Protein AF-A0A7D5TKG5-F1 (afdb_monomer_lite)

Organism: NCBI:txid869889

Radius of gyration: 34.78 Å; chains: 1; bounding box: 102×27×77 Å

Fol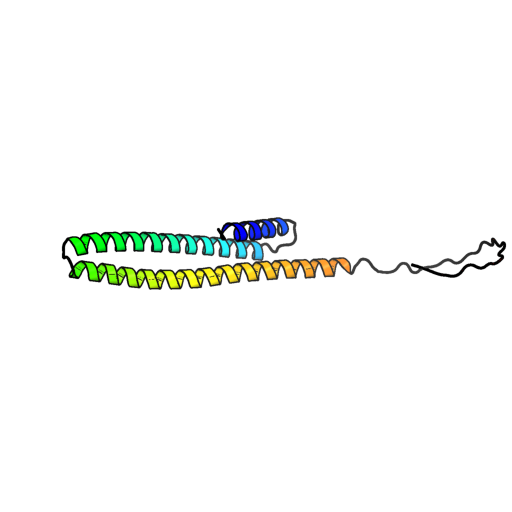dseek 3Di:
DPVVVVVVVVVVLVVVVPPDQDDPVLVVVLVVLVVVLVVLVVVLVVLVVLLVVLVVVLVVCVVVVVVVVNVVSVVVNVVSVVVNVVSVVVNVVSVVVNVVSSVVRVVSVVVVVVVVVPVPDDDPPDDDDDDDDDDDDDDDDDDDDDDDD

Structure (mmCIF, N/CA/C/O backbone):
data_AF-A0A7D5TKG5-F1
#
_entry.id   AF-A0A7D5TKG5-F1
#
loop_
_atom_site.group_PDB
_atom_site.id
_atom_site.type_symbol
_atom_site.label_atom_id
_atom_site.label_alt_id
_atom_site.label_comp_id
_atom_site.label_asym_id
_atom_site.label_entity_id
_atom_site.label_seq_id
_atom_site.pdbx_PDB_ins_code
_atom_site.Cartn_x
_atom_site.Cartn_y
_atom_site.Cartn_z
_atom_site.occupancy
_atom_site.B_iso_or_equiv
_atom_site.auth_seq_id
_atom_site.auth_comp_id
_atom_site.auth_asym_id
_atom_site.auth_atom_id
_atom_site.pdbx_PDB_model_num
ATOM 1 N N . MET A 1 1 ? 16.314 2.857 9.517 1.00 41.69 1 MET A N 1
ATOM 2 C CA . MET A 1 1 ? 17.599 3.317 8.933 1.00 41.69 1 MET A CA 1
ATOM 3 C C . MET A 1 1 ? 17.976 2.531 7.660 1.00 41.69 1 MET A C 1
ATOM 5 O O . MET A 1 1 ? 19.157 2.439 7.352 1.00 41.69 1 MET A O 1
ATOM 9 N N . SER A 1 2 ? 17.008 1.990 6.897 1.00 41.66 2 SER A N 1
ATOM 10 C CA . SER A 1 2 ? 17.282 1.151 5.706 1.00 41.66 2 SER A CA 1
ATOM 11 C C . SER A 1 2 ? 16.643 1.666 4.407 1.00 41.66 2 SER A C 1
ATOM 13 O O . SER A 1 2 ? 17.005 1.186 3.342 1.00 41.66 2 SER A O 1
ATOM 15 N N . GLU A 1 3 ? 15.746 2.654 4.474 1.00 41.59 3 GLU A N 1
ATOM 16 C CA . GLU A 1 3 ? 15.004 3.192 3.316 1.00 41.59 3 GLU A CA 1
ATOM 17 C C . GLU A 1 3 ? 15.843 4.144 2.446 1.00 41.59 3 GLU A C 1
ATOM 19 O O . GLU A 1 3 ? 15.614 4.266 1.248 1.00 41.59 3 GLU A O 1
ATOM 24 N N . THR A 1 4 ? 16.877 4.771 3.011 1.00 40.28 4 THR A N 1
ATOM 25 C CA . THR A 1 4 ? 17.762 5.679 2.263 1.00 40.28 4 THR A CA 1
ATOM 26 C C . THR A 1 4 ? 18.708 4.945 1.312 1.00 40.28 4 THR A C 1
ATOM 28 O O . THR A 1 4 ? 19.106 5.503 0.294 1.00 40.28 4 THR A O 1
ATOM 31 N N . ARG A 1 5 ? 19.030 3.673 1.584 1.00 41.72 5 ARG A N 1
ATOM 32 C CA . ARG A 1 5 ? 19.963 2.898 0.748 1.00 41.72 5 ARG A CA 1
ATOM 33 C C . ARG A 1 5 ? 19.366 2.453 -0.584 1.00 41.72 5 ARG A C 1
ATOM 35 O O . ARG A 1 5 ? 20.121 2.243 -1.526 1.00 41.72 5 ARG A O 1
ATOM 42 N N . THR A 1 6 ? 18.050 2.280 -0.677 1.00 47.78 6 THR A N 1
ATOM 43 C CA . THR A 1 6 ? 17.373 1.872 -1.918 1.00 47.78 6 THR A CA 1
ATOM 44 C C . THR A 1 6 ? 17.180 3.055 -2.863 1.00 47.78 6 THR A C 1
ATOM 46 O O . THR A 1 6 ? 17.441 2.918 -4.055 1.00 47.78 6 THR A O 1
ATOM 49 N N . LEU A 1 7 ? 16.835 4.239 -2.343 1.00 44.47 7 LEU A N 1
ATOM 50 C CA . LEU A 1 7 ? 16.698 5.464 -3.144 1.00 44.47 7 LEU A CA 1
ATOM 51 C C . LEU A 1 7 ? 18.013 5.877 -3.827 1.00 44.47 7 LEU A C 1
ATOM 53 O O . LEU A 1 7 ? 18.019 6.122 -5.032 1.00 44.47 7 LEU A O 1
ATOM 57 N N . GLU A 1 8 ? 19.140 5.848 -3.108 1.00 43.03 8 GLU A N 1
ATOM 58 C CA . GLU A 1 8 ? 20.463 6.146 -3.689 1.00 43.03 8 GLU A CA 1
ATOM 59 C C . GLU A 1 8 ? 20.876 5.127 -4.767 1.00 43.03 8 GLU A C 1
ATOM 61 O O . GLU A 1 8 ? 21.534 5.471 -5.752 1.00 43.03 8 GLU A O 1
ATOM 66 N N . ARG A 1 9 ? 20.447 3.865 -4.621 1.00 51.50 9 ARG A N 1
ATOM 67 C CA . ARG A 1 9 ? 20.739 2.790 -5.579 1.00 51.50 9 ARG A CA 1
ATOM 68 C C . ARG A 1 9 ? 19.958 2.946 -6.884 1.00 51.50 9 ARG A C 1
ATOM 70 O O . ARG A 1 9 ? 20.495 2.638 -7.947 1.00 51.50 9 ARG A O 1
ATOM 77 N N . HIS A 1 10 ? 18.729 3.459 -6.820 1.00 52.56 10 HIS A N 1
ATOM 78 C CA . HIS A 1 10 ? 17.907 3.709 -8.005 1.00 52.56 10 HIS A CA 1
ATOM 79 C C . HIS A 1 10 ? 18.259 5.029 -8.703 1.00 52.56 10 HIS A C 1
ATOM 81 O O . HIS A 1 10 ? 18.263 5.070 -9.930 1.00 52.56 10 HIS A O 1
ATOM 87 N N . GLU A 1 11 ? 18.639 6.083 -7.974 1.00 51.97 11 GLU A N 1
ATOM 88 C CA . GLU A 1 11 ? 19.027 7.360 -8.595 1.00 51.97 11 GLU A CA 1
ATOM 89 C C . GLU A 1 11 ? 20.328 7.236 -9.412 1.00 51.97 11 GLU A C 1
ATOM 91 O O . GLU A 1 11 ? 20.444 7.785 -10.512 1.00 51.97 11 GLU A O 1
ATOM 96 N N . GLY A 1 12 ? 21.282 6.433 -8.924 1.00 48.84 12 GLY A N 1
ATOM 97 C CA . GLY A 1 12 ? 22.487 6.072 -9.673 1.00 48.84 12 GLY A CA 1
ATOM 98 C C . GLY A 1 12 ? 22.178 5.275 -10.945 1.00 48.84 12 GLY A C 1
ATOM 99 O O . GLY A 1 12 ? 22.733 5.575 -12.001 1.00 48.84 12 GLY A O 1
ATOM 100 N N . ALA A 1 13 ? 21.248 4.316 -10.883 1.00 52.56 13 ALA A N 1
ATOM 101 C CA . ALA A 1 13 ? 20.839 3.521 -12.043 1.00 52.56 13 ALA A CA 1
ATOM 102 C C . ALA A 1 13 ? 20.096 4.360 -13.099 1.00 52.56 13 ALA A C 1
ATOM 104 O O . ALA A 1 13 ? 20.357 4.211 -14.292 1.00 52.56 13 ALA A O 1
ATOM 105 N N . VAL A 1 14 ? 19.240 5.297 -12.673 1.00 52.69 14 VAL A N 1
ATOM 106 C CA . VAL A 1 14 ? 18.508 6.213 -13.565 1.00 52.69 14 VAL A CA 1
ATOM 107 C C . VAL A 1 14 ? 19.444 7.239 -14.222 1.00 52.69 14 VAL A C 1
ATOM 109 O O . VAL A 1 14 ? 19.279 7.536 -15.403 1.00 52.69 14 VAL A O 1
ATOM 112 N N . ARG A 1 15 ? 20.486 7.732 -13.532 1.00 49.78 15 ARG A N 1
ATOM 113 C CA . ARG A 1 15 ? 21.512 8.584 -14.176 1.00 49.78 15 ARG A CA 1
ATOM 114 C C . ARG A 1 15 ? 22.433 7.808 -15.114 1.00 49.78 15 ARG A C 1
ATOM 116 O O . ARG A 1 15 ? 22.789 8.332 -16.162 1.00 49.78 15 ARG A O 1
ATOM 123 N N . VAL A 1 16 ? 22.791 6.564 -14.787 1.00 50.09 16 VAL A N 1
ATOM 124 C CA . VAL A 1 16 ? 23.585 5.699 -15.684 1.00 50.09 16 VAL A CA 1
ATOM 125 C C . VAL A 1 16 ? 22.784 5.308 -16.934 1.00 50.09 16 VAL A C 1
ATOM 127 O O . VAL A 1 16 ? 23.367 5.139 -18.006 1.00 50.09 16 VAL A O 1
ATOM 130 N N . ALA A 1 17 ? 21.459 5.226 -16.824 1.00 48.62 17 ALA A N 1
ATOM 131 C CA . ALA A 1 17 ? 20.512 5.059 -17.925 1.00 48.62 17 ALA A CA 1
ATOM 132 C C . ALA A 1 17 ? 20.317 6.315 -18.802 1.00 48.62 17 ALA A C 1
ATOM 134 O O . ALA A 1 17 ? 19.832 6.208 -19.925 1.00 48.62 17 ALA A O 1
ATOM 135 N N . GLY A 1 18 ? 20.703 7.495 -18.312 1.00 44.09 18 GLY A N 1
ATOM 136 C CA . GLY A 1 18 ? 20.459 8.793 -18.947 1.00 44.09 18 GLY A CA 1
ATOM 137 C C . GLY A 1 18 ? 21.398 9.183 -20.092 1.00 44.09 18 GLY A C 1
ATOM 138 O O . GLY A 1 18 ? 21.508 10.368 -20.381 1.00 44.09 18 GLY A O 1
ATOM 139 N N . 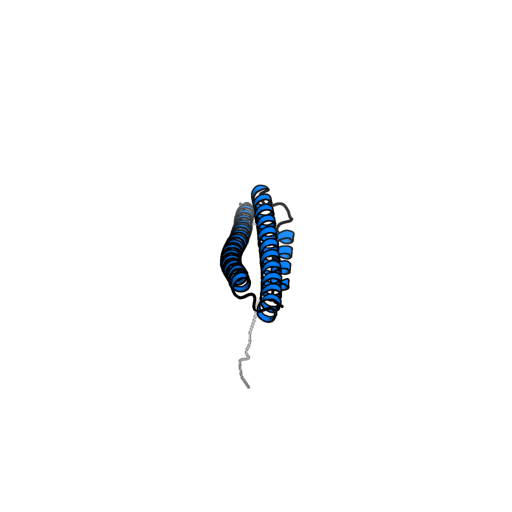ALA A 1 19 ? 22.078 8.241 -20.744 1.00 49.59 19 ALA A N 1
ATOM 140 C CA . ALA A 1 19 ? 22.883 8.541 -21.929 1.00 49.59 19 ALA A CA 1
ATOM 141 C C . ALA A 1 19 ? 22.578 7.527 -23.045 1.00 49.59 19 ALA A C 1
ATOM 143 O O . ALA A 1 19 ? 23.216 6.482 -23.160 1.00 49.59 19 ALA A O 1
ATOM 144 N N . ASP A 1 20 ? 21.540 7.857 -23.813 1.00 53.75 20 ASP A N 1
ATOM 145 C CA . ASP A 1 20 ? 21.273 7.477 -25.210 1.00 53.75 20 ASP A CA 1
ATOM 146 C C . ASP A 1 20 ? 20.861 6.042 -25.601 1.00 53.75 20 ASP A C 1
ATOM 148 O O . ASP A 1 20 ? 20.437 5.864 -26.739 1.00 53.75 20 ASP A O 1
ATOM 152 N N . ASP A 1 21 ? 20.873 5.035 -24.717 1.00 57.03 21 ASP A N 1
ATOM 153 C CA . ASP A 1 21 ? 20.614 3.630 -25.129 1.00 57.03 21 ASP A CA 1
ATOM 154 C C . ASP A 1 21 ? 19.382 2.944 -24.479 1.00 57.03 21 ASP A C 1
ATOM 156 O O . ASP A 1 21 ? 19.204 1.731 -24.629 1.00 57.03 21 ASP A O 1
ATOM 160 N N . LEU A 1 22 ? 18.499 3.666 -23.771 1.00 64.12 22 LEU A N 1
ATOM 161 C CA . LEU A 1 22 ? 17.250 3.071 -23.259 1.00 64.12 22 LEU A CA 1
ATOM 162 C C . LEU A 1 22 ? 16.078 3.240 -24.222 1.00 64.12 22 LEU A C 1
ATOM 164 O O . LEU A 1 22 ? 15.774 4.348 -24.658 1.00 64.12 22 LEU A O 1
ATOM 168 N N . SER A 1 23 ? 15.357 2.143 -24.477 1.00 75.69 23 SER A N 1
ATOM 169 C CA . SER A 1 23 ? 14.063 2.215 -25.158 1.00 75.69 23 SER A CA 1
ATOM 170 C C . SER A 1 23 ? 13.118 3.126 -24.371 1.00 75.69 23 SER A C 1
ATOM 172 O O . SER A 1 23 ? 12.954 2.960 -23.159 1.00 75.69 23 SER A O 1
ATOM 174 N N . SER A 1 24 ? 12.453 4.055 -25.064 1.00 79.31 24 SER A N 1
ATOM 175 C CA . SER A 1 24 ? 11.430 4.930 -24.477 1.00 79.31 24 SER A CA 1
ATOM 176 C C . SER A 1 24 ? 10.317 4.144 -23.777 1.00 79.31 24 SER A C 1
ATOM 178 O O . SER A 1 24 ? 9.715 4.633 -22.827 1.00 79.31 24 SER A O 1
ATOM 180 N N . GLU A 1 25 ? 10.063 2.915 -24.233 1.00 84.19 25 GLU A N 1
ATOM 181 C CA . GLU A 1 25 ? 9.097 1.992 -23.641 1.00 84.19 25 GLU A CA 1
ATOM 182 C C . GLU A 1 25 ? 9.521 1.532 -22.239 1.00 84.19 25 GLU A C 1
ATOM 184 O O . GLU A 1 25 ? 8.727 1.613 -21.307 1.00 84.19 25 GLU A O 1
ATOM 189 N N . ALA A 1 26 ? 10.791 1.155 -22.053 1.00 84.81 26 ALA A N 1
ATOM 190 C CA . ALA A 1 26 ? 11.307 0.720 -20.753 1.00 84.81 26 ALA A CA 1
ATOM 191 C C . ALA A 1 26 ? 11.309 1.864 -19.725 1.00 84.81 26 ALA A C 1
ATOM 193 O O . ALA A 1 26 ? 11.017 1.658 -18.547 1.00 84.81 26 ALA A O 1
ATOM 194 N N . VAL A 1 27 ? 11.596 3.091 -20.173 1.00 86.00 27 VAL A N 1
ATOM 195 C CA . VAL A 1 27 ? 11.506 4.286 -19.321 1.00 86.00 27 VAL A CA 1
ATOM 196 C C . VAL A 1 27 ? 10.056 4.547 -18.905 1.00 86.00 27 VAL A C 1
ATOM 198 O O . VAL A 1 27 ? 9.792 4.799 -17.730 1.00 86.00 27 VAL A O 1
ATOM 201 N N . ALA A 1 28 ? 9.107 4.454 -19.841 1.00 88.25 28 ALA A N 1
ATOM 202 C CA . ALA A 1 28 ? 7.688 4.629 -19.539 1.00 88.25 28 ALA A CA 1
ATOM 203 C C . ALA A 1 28 ? 7.169 3.563 -18.557 1.00 88.25 28 ALA A C 1
ATOM 205 O O . ALA A 1 28 ? 6.424 3.892 -17.632 1.00 88.25 28 ALA A O 1
ATOM 206 N N . GLU A 1 29 ? 7.594 2.309 -18.720 1.00 90.81 29 GLU A N 1
ATOM 207 C CA . GLU A 1 29 ? 7.251 1.208 -17.817 1.00 90.81 29 GLU A CA 1
ATOM 208 C C . GLU A 1 29 ? 7.774 1.453 -16.394 1.00 90.81 29 GLU A C 1
ATOM 210 O O . GLU A 1 29 ? 7.005 1.378 -15.433 1.00 90.81 29 GLU A O 1
ATOM 215 N N . LEU A 1 30 ? 9.049 1.829 -16.247 1.00 91.69 30 LEU A N 1
ATOM 216 C CA . LEU A 1 30 ? 9.646 2.118 -14.939 1.00 91.69 30 LEU A CA 1
ATOM 217 C C . LEU A 1 30 ? 8.938 3.270 -14.218 1.00 91.69 30 LEU A C 1
ATOM 219 O O . LEU A 1 30 ? 8.645 3.155 -13.027 1.00 91.69 30 LEU A O 1
ATOM 223 N N . LEU A 1 31 ? 8.600 4.347 -14.933 1.00 91.94 31 LEU A N 1
ATOM 224 C CA . LEU A 1 31 ? 7.847 5.471 -14.366 1.00 91.94 31 LEU A CA 1
ATOM 225 C C . LEU A 1 31 ? 6.438 5.051 -13.918 1.00 91.94 31 LEU A C 1
ATOM 227 O O . LEU A 1 31 ? 5.952 5.495 -12.871 1.00 91.94 31 LEU A O 1
ATOM 231 N N . ALA A 1 32 ? 5.775 4.175 -14.679 1.00 94.38 32 ALA A N 1
ATOM 232 C CA . ALA A 1 32 ? 4.465 3.643 -14.314 1.00 94.38 32 ALA A CA 1
ATOM 233 C C . ALA A 1 32 ? 4.535 2.755 -13.059 1.00 94.38 32 ALA A C 1
ATOM 235 O O . ALA A 1 32 ? 3.678 2.872 -12.172 1.00 94.38 32 ALA A O 1
ATOM 236 N N . LEU A 1 33 ? 5.564 1.908 -12.954 1.00 95.69 33 LEU A N 1
ATOM 237 C CA . LEU A 1 33 ? 5.815 1.070 -11.781 1.00 95.69 33 LEU A CA 1
ATOM 238 C C . LEU A 1 33 ? 6.151 1.911 -10.543 1.00 95.69 33 LEU A C 1
ATOM 240 O O . LEU A 1 33 ? 5.564 1.685 -9.485 1.00 95.69 33 LEU A O 1
ATOM 244 N N . GLN A 1 34 ? 6.999 2.935 -10.674 1.00 95.00 34 GLN A N 1
ATOM 245 C CA . GLN A 1 34 ? 7.299 3.883 -9.592 1.00 95.00 34 GLN A CA 1
ATOM 246 C C . GLN A 1 34 ? 6.040 4.614 -9.112 1.00 95.00 34 GLN A C 1
ATOM 248 O O . GLN A 1 34 ? 5.738 4.606 -7.921 1.00 95.00 34 GLN A O 1
ATOM 253 N N . SER A 1 35 ? 5.219 5.123 -10.034 1.00 95.19 35 SER A N 1
ATOM 254 C CA . SER A 1 35 ? 3.937 5.755 -9.684 1.00 95.19 35 SER A CA 1
ATOM 255 C C . SER A 1 35 ? 2.992 4.788 -8.954 1.00 95.19 35 SER A C 1
ATOM 257 O O . SER A 1 35 ? 2.184 5.177 -8.110 1.00 95.19 35 SER A O 1
ATOM 259 N N . ARG A 1 36 ? 3.032 3.493 -9.295 1.00 97.50 36 ARG A N 1
ATOM 260 C CA . ARG A 1 36 ? 2.249 2.459 -8.606 1.00 97.50 36 ARG A CA 1
ATOM 261 C C . ARG A 1 36 ? 2.797 2.175 -7.209 1.00 97.50 36 ARG A C 1
ATOM 263 O O . ARG A 1 36 ? 1.986 2.055 -6.293 1.00 97.50 36 ARG A O 1
ATOM 270 N N . LYS A 1 37 ? 4.119 2.107 -7.053 1.00 96.81 37 LYS A N 1
ATOM 271 C CA . LYS A 1 37 ? 4.801 1.965 -5.763 1.00 96.81 37 LYS A CA 1
ATOM 272 C C . LYS A 1 37 ? 4.399 3.085 -4.802 1.00 96.81 37 LYS A C 1
ATOM 274 O O . LYS A 1 37 ? 3.865 2.788 -3.739 1.00 96.81 37 LYS A O 1
ATOM 279 N N . GLU A 1 38 ? 4.519 4.342 -5.223 1.00 96.62 38 GLU A N 1
ATOM 280 C CA . GLU A 1 38 ? 4.181 5.511 -4.394 1.00 96.62 38 GLU A CA 1
ATOM 281 C C . GLU A 1 38 ? 2.719 5.488 -3.918 1.00 96.62 38 GLU A C 1
ATOM 283 O O . GLU A 1 38 ? 2.418 5.772 -2.760 1.00 96.62 38 GLU A O 1
ATOM 288 N N . ARG A 1 39 ? 1.781 5.080 -4.786 1.00 98.06 39 ARG A N 1
ATOM 289 C CA . ARG A 1 39 ? 0.366 4.926 -4.400 1.00 98.06 39 ARG A CA 1
ATOM 290 C C . 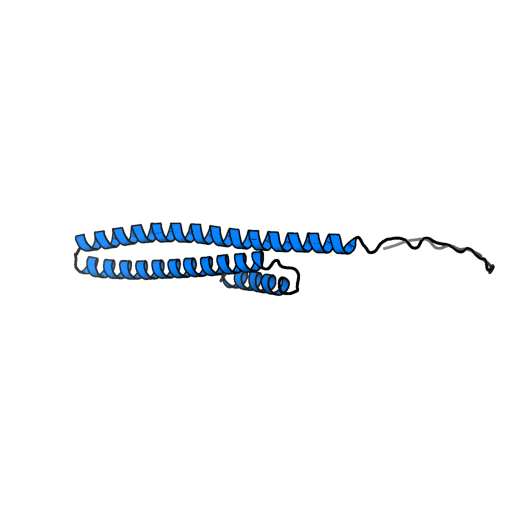ARG A 1 39 ? 0.149 3.830 -3.357 1.00 98.06 39 ARG A C 1
ATOM 292 O O . ARG A 1 39 ? -0.722 3.974 -2.501 1.00 98.06 39 ARG A O 1
ATOM 299 N N . LEU A 1 40 ? 0.892 2.727 -3.443 1.00 98.00 40 LEU A N 1
ATOM 300 C CA . LEU A 1 40 ? 0.805 1.640 -2.466 1.00 98.00 40 LEU A CA 1
ATOM 301 C C . LEU A 1 40 ? 1.409 2.063 -1.123 1.00 98.00 40 LEU A C 1
ATOM 303 O O . LEU A 1 40 ? 0.799 1.801 -0.089 1.00 98.00 40 LEU A O 1
ATOM 307 N N . GLU A 1 41 ? 2.541 2.767 -1.132 1.00 97.19 41 GLU A N 1
ATOM 308 C CA . GLU A 1 41 ? 3.159 3.343 0.070 1.00 97.19 41 GLU A CA 1
ATOM 309 C C . GLU A 1 41 ? 2.218 4.340 0.758 1.00 97.19 41 GLU A C 1
ATOM 311 O O . GLU A 1 41 ? 1.942 4.205 1.951 1.00 97.19 41 GLU A O 1
ATOM 316 N N . ALA A 1 42 ? 1.615 5.256 -0.006 1.00 98.12 42 ALA A N 1
ATOM 317 C CA . ALA A 1 42 ? 0.614 6.182 0.518 1.00 98.12 42 ALA A CA 1
ATOM 318 C C . ALA A 1 42 ? -0.575 5.442 1.158 1.00 98.12 42 ALA A C 1
ATOM 320 O O . ALA A 1 42 ? -1.005 5.788 2.260 1.00 98.12 42 ALA A O 1
ATOM 321 N N . ARG A 1 43 ? -1.067 4.366 0.523 1.00 98.19 43 ARG A N 1
ATOM 322 C CA . ARG A 1 43 ? -2.158 3.556 1.085 1.00 98.19 43 ARG A CA 1
ATOM 323 C C . ARG A 1 43 ? -1.743 2.821 2.363 1.00 98.19 43 ARG A C 1
ATOM 325 O O . ARG A 1 43 ? -2.567 2.682 3.264 1.00 98.19 43 ARG A O 1
ATOM 332 N N . ILE A 1 44 ? -0.497 2.355 2.469 1.00 98.31 44 ILE A N 1
ATOM 333 C CA . ILE A 1 44 ? 0.033 1.754 3.704 1.00 98.31 44 ILE A CA 1
ATOM 334 C C . ILE A 1 44 ? -0.013 2.769 4.846 1.00 98.31 44 ILE A C 1
ATOM 336 O O . ILE A 1 44 ? -0.441 2.427 5.952 1.00 98.31 44 ILE A O 1
ATOM 340 N N . ASP A 1 45 ? 0.402 4.005 4.587 1.00 98.38 45 ASP A N 1
ATOM 341 C CA . ASP A 1 45 ? 0.404 5.058 5.598 1.00 98.38 45 ASP A CA 1
ATOM 342 C C . ASP A 1 45 ? -1.011 5.492 5.986 1.00 98.38 45 ASP A C 1
ATOM 344 O O . ASP A 1 45 ? -1.286 5.681 7.173 1.00 98.38 45 ASP A O 1
ATOM 348 N N . ASP A 1 46 ? -1.940 5.548 5.031 1.00 98.44 46 ASP A N 1
ATOM 349 C CA . ASP A 1 46 ? -3.363 5.749 5.317 1.00 98.44 46 ASP A CA 1
ATOM 350 C C . ASP A 1 46 ? -3.913 4.660 6.237 1.00 98.44 46 ASP A C 1
ATOM 352 O O . ASP A 1 46 ? -4.492 4.970 7.276 1.00 98.44 46 ASP A O 1
ATOM 356 N N . ILE A 1 47 ? -3.666 3.385 5.922 1.00 98.44 47 ILE A N 1
ATOM 357 C CA . ILE A 1 47 ? -4.130 2.265 6.748 1.00 98.44 47 ILE A CA 1
ATOM 358 C C . ILE A 1 47 ? -3.515 2.329 8.153 1.00 98.44 47 ILE A C 1
ATOM 360 O O . ILE A 1 47 ? -4.202 2.078 9.143 1.00 98.44 47 ILE A O 1
ATOM 364 N N . ARG A 1 48 ? -2.231 2.689 8.278 1.00 98.25 48 ARG A N 1
ATOM 365 C CA . ARG A 1 48 ? -1.577 2.878 9.585 1.00 98.25 48 ARG A CA 1
ATOM 366 C C . ARG A 1 48 ? -2.249 3.984 10.397 1.00 98.25 48 ARG A C 1
ATOM 368 O O . ARG A 1 48 ? -2.509 3.777 11.583 1.00 98.25 48 ARG A O 1
ATOM 375 N N . ARG A 1 49 ? -2.555 5.122 9.767 1.00 98.25 49 ARG A N 1
ATOM 376 C CA . ARG A 1 49 ? -3.284 6.230 10.403 1.00 98.25 49 ARG A CA 1
ATOM 377 C C . ARG A 1 49 ? -4.683 5.802 10.828 1.00 98.25 49 ARG A C 1
ATOM 379 O O . ARG A 1 49 ? -5.037 5.996 11.986 1.00 98.25 49 ARG A O 1
ATOM 386 N N . GLU A 1 50 ? -5.439 5.162 9.935 1.00 98.19 50 GLU A N 1
ATOM 387 C CA . GLU A 1 50 ? -6.776 4.637 10.233 1.00 98.19 50 GLU A CA 1
ATOM 388 C C . GLU A 1 50 ? -6.736 3.693 11.444 1.00 98.19 50 GLU A C 1
ATOM 390 O O . GLU A 1 50 ? -7.523 3.861 12.372 1.00 98.19 50 GLU A O 1
ATOM 395 N N . ARG A 1 51 ? -5.783 2.751 11.496 1.00 98.12 51 ARG A N 1
ATOM 396 C CA . ARG A 1 51 ? -5.630 1.821 12.629 1.00 98.12 51 ARG A CA 1
ATOM 397 C C . ARG A 1 51 ? -5.302 2.520 13.947 1.00 98.12 51 ARG A C 1
ATOM 399 O O . ARG A 1 51 ? -5.806 2.095 14.982 1.00 98.12 51 ARG A O 1
ATOM 406 N N . SER A 1 52 ? -4.478 3.568 13.918 1.00 98.19 52 SER A N 1
ATOM 407 C CA . SER A 1 52 ? -4.197 4.370 15.116 1.00 98.19 52 SER A CA 1
ATOM 408 C C . SER A 1 52 ? -5.475 5.015 15.648 1.00 98.19 52 SER A C 1
ATOM 410 O O . SER A 1 52 ? -5.781 4.867 16.824 1.00 98.19 52 SER A O 1
ATOM 412 N N . LEU A 1 53 ? -6.269 5.630 14.766 1.00 98.12 53 LEU A N 1
ATOM 413 C CA . LEU A 1 53 ? -7.544 6.246 15.143 1.00 98.12 53 LEU A CA 1
ATOM 414 C C . LEU A 1 53 ? -8.527 5.219 15.718 1.00 98.12 53 LEU A C 1
ATOM 416 O O . LEU A 1 53 ? -9.185 5.493 16.716 1.00 98.12 53 LEU A O 1
ATOM 420 N N . GLN A 1 54 ? -8.609 4.019 15.130 1.00 97.56 54 GLN A N 1
ATOM 421 C CA . GLN A 1 54 ? -9.443 2.950 15.690 1.00 97.56 54 GLN A CA 1
ATOM 422 C C . GLN A 1 54 ? -8.979 2.539 17.094 1.00 97.56 54 GLN A C 1
ATOM 424 O O . GLN A 1 54 ? -9.815 2.310 17.965 1.00 97.56 54 GLN A O 1
ATOM 429 N N . ALA A 1 55 ? -7.666 2.442 17.324 1.00 97.62 55 ALA A N 1
ATOM 430 C CA . ALA A 1 55 ? -7.118 2.084 18.629 1.00 97.62 55 ALA A CA 1
ATOM 431 C C . ALA A 1 55 ? -7.455 3.133 19.703 1.00 97.62 55 ALA A C 1
ATOM 433 O O . ALA A 1 55 ? -7.852 2.756 20.807 1.00 97.62 55 ALA A O 1
ATOM 434 N N . ASP A 1 56 ? -7.368 4.419 19.356 1.00 97.94 56 ASP A N 1
ATOM 435 C CA . ASP A 1 56 ? -7.745 5.522 20.245 1.00 97.94 56 ASP A CA 1
ATOM 436 C C . ASP A 1 56 ? -9.246 5.457 20.589 1.00 97.94 56 ASP A C 1
ATOM 438 O O . ASP A 1 56 ? -9.609 5.442 21.768 1.00 97.94 56 ASP A O 1
ATOM 442 N N . CYS A 1 57 ? -10.118 5.282 19.585 1.00 97.06 57 CYS A N 1
ATOM 443 C CA . CYS A 1 57 ? -11.562 5.122 19.798 1.00 97.06 57 CYS A CA 1
ATOM 444 C C . CYS A 1 57 ? -11.898 3.913 20.685 1.00 97.06 57 CYS A C 1
ATOM 446 O O . CYS A 1 57 ? -12.750 4.009 21.566 1.00 97.06 57 CYS A O 1
ATOM 448 N N . ILE A 1 58 ? -11.225 2.773 20.494 1.00 97.44 58 ILE A N 1
ATOM 449 C CA . ILE A 1 58 ? -11.420 1.587 21.343 1.00 97.44 58 ILE A CA 1
ATOM 450 C C . ILE A 1 58 ? -11.074 1.903 22.802 1.00 97.44 58 ILE A C 1
ATOM 452 O O . ILE A 1 58 ? -11.791 1.465 23.701 1.00 97.44 58 ILE A O 1
ATOM 456 N N . GLY A 1 59 ? -9.994 2.650 23.048 1.00 96.31 59 GLY A N 1
ATOM 457 C CA . GLY A 1 59 ? -9.603 3.069 24.394 1.00 96.31 59 GLY A CA 1
ATOM 458 C C . GLY A 1 59 ? -10.685 3.907 25.078 1.00 96.31 59 GLY A C 1
ATOM 459 O O . GLY A 1 59 ? -11.076 3.607 26.208 1.00 96.31 59 GLY A O 1
ATOM 460 N N . GLU A 1 60 ? -11.215 4.907 24.372 1.00 97.69 60 GLU A N 1
ATOM 461 C CA . GLU A 1 60 ? -12.294 5.771 24.868 1.00 97.69 60 GLU A CA 1
ATOM 462 C C . GLU A 1 60 ? -13.589 4.991 25.136 1.00 97.69 60 GLU A C 1
ATOM 464 O O . GLU A 1 60 ? -14.203 5.148 26.192 1.00 97.69 60 GLU A O 1
ATOM 469 N N . LEU A 1 61 ? -13.983 4.100 24.223 1.00 97.50 61 LEU A N 1
ATOM 470 C CA . LEU A 1 61 ? -15.204 3.301 24.357 1.00 97.50 61 LEU A CA 1
ATOM 471 C C . LEU A 1 61 ? -15.108 2.272 25.489 1.00 97.50 61 LEU A C 1
ATOM 473 O O . LEU A 1 61 ? -16.071 2.086 26.233 1.00 97.50 61 LEU A O 1
ATOM 477 N N . LYS A 1 62 ? -13.938 1.645 25.679 1.00 96.25 62 LYS A N 1
ATOM 478 C CA . LYS A 1 62 ? -13.691 0.749 26.823 1.00 96.25 62 LYS A CA 1
ATOM 479 C C . LYS A 1 62 ? -13.792 1.498 28.149 1.00 96.25 62 LYS A C 1
ATOM 481 O O . LYS A 1 62 ? -14.343 0.960 29.103 1.00 96.25 62 LYS A O 1
ATOM 486 N N . PHE A 1 63 ? -13.309 2.740 28.208 1.00 96.25 63 PHE A N 1
ATOM 487 C CA . PHE A 1 63 ? -13.462 3.584 29.395 1.00 96.25 63 PHE A CA 1
ATOM 488 C C . PHE A 1 63 ? -14.934 3.919 29.694 1.00 96.25 63 PHE A C 1
ATOM 490 O O . PHE A 1 63 ? -15.321 3.994 30.859 1.00 96.25 63 PHE A O 1
ATOM 497 N N . GLN A 1 64 ? -15.761 4.078 28.658 1.00 96.50 64 GLN A N 1
ATOM 498 C CA . GLN A 1 64 ? -17.197 4.363 28.776 1.00 96.50 64 GLN A CA 1
ATOM 499 C C . GLN A 1 64 ? -18.062 3.112 29.029 1.00 96.50 64 GLN A C 1
ATOM 501 O O . GLN A 1 64 ? -19.236 3.249 29.364 1.00 96.50 64 GLN A O 1
ATOM 506 N N . GLY A 1 65 ? -17.500 1.902 28.909 1.00 96.50 65 GLY A N 1
ATOM 507 C CA . GLY A 1 65 ? -18.238 0.640 29.052 1.00 96.50 65 GLY A CA 1
ATOM 508 C C . GLY A 1 65 ? -19.088 0.267 27.829 1.00 96.50 65 GLY A C 1
ATOM 509 O O . GLY A 1 65 ? -20.039 -0.503 27.951 1.00 96.50 65 GLY A O 1
ATOM 510 N N . GLU A 1 66 ? -18.764 0.804 26.651 1.00 96.62 66 GLU A N 1
ATOM 511 C CA . GLU A 1 66 ? -19.526 0.631 25.405 1.00 96.62 66 GLU A CA 1
ATOM 512 C C . GLU A 1 66 ? -19.075 -0.614 24.610 1.00 96.62 66 GLU A C 1
ATOM 514 O O . GLU A 1 66 ? -18.635 -0.537 23.459 1.00 96.62 66 GLU A O 1
ATOM 519 N N . ASP A 1 67 ? -19.184 -1.801 25.215 1.00 95.19 67 ASP A N 1
ATOM 520 C CA . ASP A 1 67 ? -18.630 -3.063 24.682 1.00 95.19 67 ASP A CA 1
ATOM 521 C C . ASP A 1 67 ? -19.154 -3.450 23.285 1.00 95.19 67 ASP A C 1
ATOM 523 O O . ASP A 1 67 ? -18.468 -4.105 22.494 1.00 95.19 67 ASP A O 1
ATOM 527 N N . ALA A 1 68 ? -20.389 -3.067 22.949 1.00 94.94 68 ALA A N 1
ATOM 528 C CA . ALA A 1 68 ? -20.941 -3.319 21.620 1.00 94.94 68 ALA A CA 1
ATOM 529 C C . ALA A 1 68 ? -20.237 -2.484 20.542 1.00 94.94 68 ALA A C 1
ATOM 531 O O . ALA A 1 68 ? -19.906 -3.022 19.488 1.00 94.94 68 ALA A O 1
ATOM 532 N N . ALA A 1 69 ? -19.966 -1.206 20.819 1.00 94.44 69 ALA A N 1
ATOM 533 C CA . ALA A 1 69 ? -19.247 -0.329 19.902 1.00 94.44 69 ALA A CA 1
ATOM 534 C C . ALA A 1 69 ? -17.779 -0.757 19.765 1.00 94.44 69 ALA A C 1
ATOM 536 O O . ALA A 1 69 ? -17.257 -0.806 18.652 1.00 94.44 69 ALA A O 1
ATOM 537 N N . VAL A 1 70 ? -17.140 -1.155 20.872 1.00 97.31 70 VAL A N 1
ATOM 538 C CA . VAL A 1 70 ? -15.768 -1.692 20.880 1.00 97.31 70 VAL A CA 1
ATOM 539 C C . VAL A 1 70 ? -15.599 -2.823 19.865 1.00 97.31 70 VAL A C 1
ATOM 541 O O . VAL A 1 70 ? -14.662 -2.782 19.069 1.00 97.31 70 VAL A O 1
ATOM 544 N N . ARG A 1 71 ? -16.521 -3.796 19.839 1.00 97.56 71 ARG A N 1
ATOM 545 C CA . ARG A 1 71 ? -16.448 -4.934 18.904 1.00 97.56 71 ARG A CA 1
ATOM 546 C C . ARG A 1 71 ? -16.453 -4.495 17.440 1.00 97.56 71 ARG A C 1
ATOM 548 O O . ARG A 1 71 ? -15.643 -4.987 16.665 1.00 97.56 71 ARG A O 1
ATOM 555 N N . THR A 1 72 ? -17.279 -3.516 17.078 1.00 97.31 72 THR A N 1
ATOM 556 C CA . THR A 1 72 ? -17.311 -2.958 15.714 1.00 97.31 72 THR A CA 1
ATOM 557 C C . THR A 1 72 ? -15.961 -2.355 15.310 1.00 97.31 72 THR A C 1
ATOM 559 O O . THR A 1 72 ? -15.489 -2.552 14.189 1.00 97.31 72 THR A O 1
ATOM 562 N N . HIS A 1 73 ? -15.303 -1.633 16.220 1.00 97.44 73 HIS A N 1
ATOM 563 C CA . HIS A 1 73 ? -13.980 -1.064 15.956 1.00 97.44 73 HIS A CA 1
ATOM 564 C C . HIS A 1 73 ? -12.881 -2.139 15.903 1.00 97.44 73 HIS A C 1
ATOM 566 O O . HIS A 1 73 ? -11.960 -2.040 15.088 1.00 97.44 73 HIS A O 1
ATOM 572 N N . GLU A 1 74 ? -12.986 -3.194 16.716 1.00 97.38 74 GLU A N 1
ATOM 573 C CA . GLU A 1 74 ? -12.089 -4.356 16.664 1.00 97.38 74 GLU A CA 1
ATOM 574 C C . GLU A 1 74 ? -12.225 -5.122 15.329 1.00 97.38 74 GLU A C 1
ATOM 576 O O . GLU A 1 74 ? -11.214 -5.474 14.717 1.00 97.38 74 GLU A O 1
ATOM 581 N N . GLU A 1 75 ? -13.444 -5.287 14.805 1.00 97.81 75 GLU A N 1
ATOM 582 C CA . GLU A 1 75 ? -13.702 -5.861 13.473 1.00 97.81 75 GLU A CA 1
ATOM 583 C C . GLU A 1 75 ? -13.107 -4.999 12.346 1.00 97.81 75 GLU A C 1
ATOM 585 O O . GLU A 1 75 ? -12.461 -5.512 11.421 1.00 97.81 75 GLU A O 1
ATOM 590 N N . ARG A 1 76 ? -13.248 -3.667 12.434 1.00 97.69 76 ARG A N 1
ATOM 591 C CA . ARG A 1 76 ? -12.615 -2.752 11.470 1.00 97.69 76 ARG A CA 1
ATOM 592 C C . ARG A 1 76 ? -11.091 -2.840 11.535 1.00 97.69 76 ARG A C 1
ATOM 594 O O . ARG A 1 76 ? -10.441 -2.832 10.491 1.00 97.69 76 ARG A O 1
ATOM 601 N N . MET A 1 77 ? -10.515 -2.963 12.730 1.00 97.62 77 MET A N 1
ATOM 602 C CA . MET A 1 77 ? -9.077 -3.170 12.925 1.00 97.62 77 MET A CA 1
ATOM 603 C C . MET A 1 77 ? -8.575 -4.467 12.288 1.00 97.62 77 MET A C 1
ATOM 605 O O . MET A 1 77 ? -7.506 -4.455 11.672 1.00 97.62 77 MET A O 1
ATOM 609 N N . ALA A 1 78 ? -9.334 -5.560 12.405 1.00 97.88 78 ALA A N 1
ATOM 610 C CA . ALA A 1 78 ? -9.016 -6.822 11.742 1.00 97.88 78 ALA A CA 1
ATOM 611 C C . ALA A 1 78 ? -9.018 -6.657 10.214 1.00 97.88 78 ALA A C 1
ATOM 613 O O . ALA A 1 78 ? -8.021 -6.969 9.563 1.00 97.88 78 ALA A O 1
ATOM 614 N N . THR A 1 79 ? -10.069 -6.035 9.668 1.00 98.25 79 THR A N 1
ATOM 615 C CA . THR A 1 79 ? -10.189 -5.737 8.228 1.00 98.25 79 THR A CA 1
ATOM 616 C C . THR A 1 79 ? -9.014 -4.891 7.725 1.00 98.25 79 THR A C 1
ATOM 618 O O . THR A 1 79 ? -8.388 -5.210 6.718 1.00 98.25 79 THR A O 1
ATOM 621 N N . LEU A 1 80 ? -8.644 -3.832 8.454 1.00 97.94 80 LEU A N 1
ATOM 622 C CA . LEU A 1 80 ? -7.485 -2.998 8.120 1.00 97.94 80 LEU A CA 1
ATOM 623 C C . LEU A 1 80 ? -6.158 -3.770 8.195 1.00 97.94 80 LEU A C 1
ATOM 625 O O . LEU A 1 80 ? -5.212 -3.445 7.478 1.00 97.94 80 LEU A O 1
ATOM 629 N N . GLY A 1 81 ? -6.059 -4.781 9.062 1.00 98.06 81 GLY A N 1
ATOM 630 C CA . GLY A 1 81 ? -4.911 -5.685 9.125 1.00 98.06 81 GLY A CA 1
ATOM 631 C C . GLY A 1 81 ? -4.769 -6.548 7.868 1.00 98.06 81 GLY A C 1
ATOM 632 O O . GLY A 1 81 ? -3.663 -6.680 7.334 1.00 98.06 81 GLY A O 1
ATOM 633 N N . GLU A 1 82 ? -5.883 -7.080 7.367 1.00 98.44 82 GLU A N 1
ATOM 634 C CA . GLU A 1 82 ? -5.938 -7.832 6.108 1.00 98.44 82 GLU A CA 1
ATOM 635 C C . GLU A 1 82 ? -5.606 -6.930 4.912 1.00 98.44 82 GLU A C 1
ATOM 637 O O . GLU A 1 82 ? -4.728 -7.262 4.113 1.00 98.44 82 GLU A O 1
ATOM 642 N N . GLU A 1 83 ? -6.220 -5.741 4.839 1.00 98.12 83 GLU A N 1
ATOM 643 C CA . GLU A 1 83 ? -5.919 -4.738 3.809 1.00 98.12 83 GLU A CA 1
ATOM 644 C C . GLU A 1 83 ? -4.426 -4.372 3.805 1.00 98.12 83 GLU A C 1
ATOM 646 O O . GLU A 1 83 ? -3.795 -4.348 2.747 1.00 98.12 83 GLU A O 1
ATOM 651 N N . LEU A 1 84 ? -3.829 -4.130 4.979 1.00 98.06 84 LEU A N 1
ATOM 652 C CA . LEU A 1 84 ? -2.408 -3.794 5.097 1.00 98.06 84 LEU A CA 1
ATOM 653 C C . LEU A 1 84 ? -1.506 -4.908 4.560 1.00 98.06 84 LEU A C 1
ATOM 655 O O . LEU A 1 84 ? -0.501 -4.625 3.907 1.00 98.06 84 LEU A O 1
ATOM 659 N N . THR A 1 85 ? -1.851 -6.160 4.852 1.00 98.38 85 THR A N 1
ATOM 660 C CA . THR A 1 85 ? -1.099 -7.330 4.384 1.00 98.38 85 THR A CA 1
ATOM 661 C C . THR A 1 85 ? -1.153 -7.415 2.863 1.00 98.38 85 THR A C 1
ATOM 663 O O . THR A 1 85 ? -0.110 -7.425 2.213 1.00 98.38 85 THR A O 1
ATOM 666 N N . ALA A 1 86 ? -2.352 -7.323 2.285 1.00 98.31 86 ALA A N 1
ATOM 667 C CA . ALA A 1 86 ? -2.540 -7.375 0.839 1.00 98.31 86 ALA A CA 1
ATOM 668 C C . ALA A 1 86 ? -1.829 -6.225 0.099 1.00 98.31 86 ALA A C 1
ATOM 670 O O . ALA A 1 86 ? -1.286 -6.416 -0.991 1.00 98.31 86 ALA A O 1
ATOM 671 N N . VAL A 1 87 ? -1.819 -5.011 0.662 1.00 98.19 87 VAL A N 1
ATOM 672 C CA . VAL A 1 87 ? -1.116 -3.870 0.050 1.00 98.19 87 VAL A CA 1
ATOM 673 C C . VAL A 1 87 ? 0.403 -4.064 0.100 1.00 98.19 87 VAL A C 1
ATOM 675 O O . VAL A 1 87 ? 1.077 -3.730 -0.872 1.00 98.19 87 VAL A O 1
ATOM 678 N N . ARG A 1 88 ? 0.945 -4.648 1.176 1.00 97.81 88 ARG A N 1
ATOM 679 C CA . ARG A 1 88 ? 2.382 -4.957 1.287 1.00 97.81 88 ARG A CA 1
ATOM 680 C C . ARG A 1 88 ? 2.837 -6.017 0.291 1.00 97.81 88 ARG A C 1
ATOM 682 O O . ARG A 1 88 ? 3.850 -5.812 -0.363 1.00 97.81 88 ARG A O 1
ATOM 689 N N . GLU A 1 89 ? 2.071 -7.088 0.117 1.00 98.44 89 GLU A N 1
ATOM 690 C CA . GLU A 1 89 ? 2.373 -8.122 -0.887 1.00 98.44 89 GLU A CA 1
ATOM 691 C C . GLU A 1 89 ? 2.373 -7.542 -2.313 1.00 98.44 89 GLU A C 1
ATOM 693 O O . GLU A 1 89 ? 3.227 -7.855 -3.146 1.00 98.44 89 GLU A O 1
ATOM 698 N N . ARG A 1 90 ? 1.434 -6.631 -2.600 1.00 98.19 90 ARG A N 1
ATOM 699 C CA . ARG A 1 90 ? 1.402 -5.904 -3.878 1.00 98.19 90 ARG A CA 1
ATOM 700 C C . ARG A 1 90 ? 2.600 -4.976 -4.041 1.00 98.19 90 ARG A C 1
ATOM 702 O O . ARG A 1 90 ? 3.109 -4.866 -5.152 1.00 98.19 90 ARG A O 1
ATOM 709 N N . LEU A 1 91 ? 3.023 -4.303 -2.972 1.00 97.75 91 LEU A N 1
ATOM 710 C CA . LEU A 1 91 ? 4.202 -3.441 -2.989 1.00 97.75 91 LEU A CA 1
ATOM 711 C C . LEU A 1 91 ? 5.456 -4.257 -3.317 1.00 97.75 91 LEU A C 1
ATOM 713 O O . LEU A 1 91 ? 6.155 -3.909 -4.260 1.00 97.75 91 LEU A O 1
ATOM 717 N N . GLU A 1 92 ? 5.666 -5.382 -2.635 1.00 97.75 92 GLU A N 1
ATOM 718 C CA . GLU A 1 92 ? 6.788 -6.295 -2.897 1.00 97.75 92 GLU A CA 1
ATOM 719 C C . GLU A 1 92 ? 6.789 -6.806 -4.347 1.00 97.75 92 GLU A C 1
ATOM 721 O O . GLU A 1 92 ? 7.830 -6.865 -5.005 1.00 97.75 92 GLU A O 1
ATOM 726 N N . THR A 1 93 ? 5.605 -7.115 -4.887 1.00 97.94 93 THR A N 1
ATOM 727 C CA . THR A 1 93 ? 5.458 -7.506 -6.296 1.00 97.94 93 THR A CA 1
ATOM 728 C C . THR A 1 93 ? 5.926 -6.392 -7.235 1.00 97.94 93 THR A C 1
ATOM 730 O O . THR A 1 93 ? 6.702 -6.654 -8.151 1.00 97.94 93 THR A O 1
ATOM 733 N N . VAL A 1 94 ? 5.496 -5.148 -6.995 1.00 97.25 94 VAL A N 1
ATOM 734 C CA . VAL A 1 94 ? 5.889 -3.985 -7.810 1.00 97.25 94 VAL A CA 1
ATOM 735 C C . VAL A 1 94 ? 7.384 -3.693 -7.684 1.00 97.25 94 VAL A C 1
ATOM 737 O O . VAL A 1 94 ? 8.027 -3.392 -8.683 1.00 97.25 94 VAL A O 1
ATOM 740 N N . GLU A 1 95 ? 7.964 -3.809 -6.491 1.00 95.44 95 GLU A N 1
ATOM 741 C CA . GLU A 1 95 ? 9.410 -3.649 -6.291 1.00 95.44 95 GLU A CA 1
ATOM 742 C C . GLU A 1 95 ? 10.202 -4.707 -7.065 1.00 95.44 95 GLU A C 1
ATOM 744 O O . GLU A 1 95 ? 11.163 -4.382 -7.760 1.00 95.44 95 GLU A O 1
ATOM 749 N N . THR A 1 96 ? 9.730 -5.953 -7.046 1.00 97.25 96 THR A N 1
ATOM 750 C CA . THR A 1 96 ? 10.330 -7.036 -7.831 1.00 97.25 96 THR A CA 1
ATOM 751 C C . THR A 1 96 ? 10.198 -6.790 -9.341 1.00 97.25 96 THR A C 1
ATOM 753 O O . THR A 1 96 ? 11.110 -7.110 -10.102 1.00 97.25 96 THR A O 1
ATOM 756 N N . GLU A 1 97 ? 9.071 -6.241 -9.805 1.00 95.38 97 GLU A N 1
ATOM 757 C CA . GLU A 1 97 ? 8.888 -5.834 -11.206 1.00 95.38 97 GLU A CA 1
ATOM 758 C C . GLU A 1 97 ? 9.888 -4.737 -11.596 1.00 95.38 97 GLU A C 1
ATOM 760 O O . GLU A 1 97 ? 10.568 -4.883 -12.609 1.00 95.38 97 GLU A O 1
ATOM 765 N N . ILE A 1 98 ? 10.064 -3.709 -10.758 1.00 93.00 98 ILE A N 1
ATOM 766 C CA . ILE A 1 98 ? 11.059 -2.644 -10.978 1.00 93.00 98 ILE A CA 1
ATOM 767 C C . ILE A 1 98 ? 12.466 -3.236 -11.114 1.00 93.00 98 ILE A C 1
ATOM 769 O O . ILE A 1 98 ? 13.173 -2.919 -12.073 1.00 93.00 98 ILE A O 1
ATOM 773 N N . ASP A 1 99 ? 12.866 -4.118 -10.196 1.00 92.50 99 ASP A N 1
ATOM 774 C CA . ASP A 1 99 ? 14.191 -4.745 -10.221 1.00 92.50 99 ASP A CA 1
ATOM 775 C C . ASP A 1 99 ? 14.413 -5.577 -11.492 1.00 92.50 99 ASP A C 1
ATOM 777 O O . ASP A 1 99 ? 15.484 -5.513 -12.103 1.00 92.50 99 ASP A O 1
ATOM 781 N N . ARG A 1 100 ? 13.394 -6.322 -11.940 1.00 92.94 100 ARG A N 1
ATOM 782 C CA . ARG A 1 100 ? 13.454 -7.091 -13.194 1.00 92.94 100 ARG A CA 1
ATOM 783 C C . ARG A 1 100 ? 13.582 -6.187 -14.414 1.00 92.94 100 ARG A C 1
ATOM 785 O O . ARG A 1 100 ? 14.414 -6.470 -15.277 1.00 92.94 100 ARG A O 1
ATOM 792 N N . THR A 1 101 ? 12.795 -5.116 -14.494 1.00 88.56 101 THR A N 1
ATOM 793 C CA . THR A 1 101 ? 12.836 -4.182 -15.628 1.00 88.56 101 THR A CA 1
ATOM 794 C C . THR A 1 101 ? 14.191 -3.470 -15.688 1.00 88.56 101 THR A C 1
ATOM 796 O O . THR A 1 101 ? 14.782 -3.362 -16.763 1.00 88.56 101 THR A O 1
ATOM 799 N N . LEU A 1 102 ? 14.758 -3.084 -14.539 1.00 88.69 102 LEU A N 1
ATOM 800 C CA . LEU A 1 102 ? 16.114 -2.532 -14.459 1.00 88.69 102 LEU A CA 1
ATOM 801 C C . LEU A 1 102 ? 17.186 -3.539 -14.905 1.00 88.69 102 LEU A C 1
ATOM 803 O O . LEU A 1 102 ? 18.069 -3.179 -15.683 1.00 88.69 102 LEU A O 1
ATOM 807 N N . ALA A 1 103 ? 17.108 -4.796 -14.460 1.00 88.25 103 ALA A N 1
ATOM 808 C CA . ALA A 1 103 ? 18.050 -5.837 -14.874 1.00 88.25 103 ALA A CA 1
ATOM 809 C C . ALA A 1 103 ? 17.992 -6.091 -16.391 1.00 88.25 103 ALA A C 1
ATOM 811 O O . ALA A 1 103 ? 19.026 -6.121 -17.058 1.00 88.25 103 ALA A O 1
ATOM 812 N N . ALA A 1 104 ? 16.786 -6.186 -16.959 1.00 86.56 104 ALA A N 1
ATOM 813 C CA . ALA A 1 104 ? 16.591 -6.380 -18.395 1.00 86.56 104 ALA A CA 1
ATOM 814 C C . ALA A 1 104 ? 17.177 -5.227 -19.226 1.00 86.56 104 ALA A C 1
ATOM 816 O O . ALA A 1 104 ? 17.776 -5.453 -20.283 1.00 86.56 104 ALA A O 1
ATOM 817 N N . VAL A 1 105 ? 17.029 -3.999 -18.728 1.00 82.81 105 VAL A N 1
ATOM 818 C CA . VAL A 1 105 ? 17.617 -2.791 -19.308 1.00 82.81 105 VAL A CA 1
ATOM 819 C C . VAL A 1 105 ? 19.151 -2.856 -19.313 1.00 82.81 105 VAL A C 1
ATOM 821 O O . VAL A 1 105 ? 19.771 -2.601 -20.350 1.00 82.81 105 VAL A O 1
ATOM 824 N N . VAL A 1 106 ? 19.770 -3.225 -18.188 1.00 83.25 106 VAL A N 1
ATOM 825 C CA . VAL A 1 106 ? 21.234 -3.359 -18.082 1.00 83.25 106 VAL A CA 1
ATOM 826 C C . VAL A 1 106 ? 21.749 -4.429 -19.045 1.00 83.25 106 VAL A C 1
ATOM 828 O O . VAL A 1 106 ? 22.650 -4.156 -19.843 1.00 83.25 106 VAL A O 1
ATOM 831 N N . ASP A 1 107 ? 21.119 -5.604 -19.065 1.00 81.75 107 ASP A N 1
ATOM 832 C CA . ASP A 1 107 ? 21.508 -6.697 -19.959 1.00 81.75 107 ASP A CA 1
ATOM 833 C C . ASP A 1 107 ? 21.390 -6.309 -21.443 1.00 81.75 107 ASP A C 1
ATOM 835 O O . ASP A 1 107 ? 22.222 -6.695 -22.274 1.00 81.75 107 ASP A O 1
ATOM 839 N N . ALA A 1 108 ? 20.339 -5.566 -21.810 1.00 78.94 108 ALA A N 1
ATOM 840 C CA . ALA A 1 108 ? 20.139 -5.090 -23.175 1.00 78.94 108 ALA A CA 1
ATOM 841 C C . ALA A 1 108 ? 21.282 -4.169 -23.619 1.00 78.94 108 ALA A C 1
ATOM 843 O O . ALA A 1 108 ? 21.814 -4.339 -24.721 1.00 78.94 108 ALA A O 1
ATOM 844 N N . ARG A 1 109 ? 21.719 -3.266 -22.736 1.00 76.12 109 ARG A N 1
ATOM 845 C CA . ARG A 1 109 ? 22.852 -2.372 -22.986 1.00 76.12 109 ARG A CA 1
ATOM 846 C C . ARG A 1 109 ? 24.164 -3.136 -23.153 1.00 76.12 109 ARG A C 1
ATOM 848 O O . ARG A 1 109 ? 24.896 -2.888 -24.109 1.00 76.12 109 ARG A O 1
ATOM 855 N N . GLU A 1 110 ? 24.458 -4.100 -22.284 1.00 77.12 110 GLU A N 1
ATOM 856 C CA . GLU A 1 110 ? 25.675 -4.917 -22.404 1.00 77.12 110 GLU A CA 1
ATOM 857 C C . GLU A 1 110 ? 25.714 -5.728 -23.707 1.00 77.12 110 GLU A C 1
ATOM 859 O O . GLU A 1 110 ? 26.770 -5.925 -24.317 1.00 77.12 110 GLU A O 1
ATOM 864 N N . ARG A 1 111 ? 24.557 -6.228 -24.158 1.00 71.94 111 ARG A N 1
ATOM 865 C CA . ARG A 1 111 ? 24.436 -6.921 -25.449 1.00 71.94 111 ARG A CA 1
ATOM 866 C C . ARG A 1 111 ? 24.642 -5.969 -26.632 1.00 71.94 111 ARG A C 1
ATOM 868 O O . ARG A 1 111 ? 25.308 -6.356 -27.591 1.00 71.94 111 ARG A O 1
ATOM 875 N N . ALA A 1 112 ? 24.128 -4.741 -26.561 1.00 75.06 112 ALA A N 1
ATOM 876 C CA . ALA A 1 112 ? 24.341 -3.720 -27.588 1.00 75.06 112 ALA A CA 1
ATOM 877 C C . ALA A 1 112 ? 25.814 -3.276 -27.672 1.00 75.06 112 ALA A C 1
ATOM 879 O O . ALA A 1 112 ? 26.369 -3.201 -28.769 1.00 75.06 112 ALA A O 1
ATOM 880 N N . GLY A 1 113 ? 26.475 -3.073 -26.526 1.00 70.44 113 GLY A N 1
ATOM 881 C CA . GLY A 1 113 ? 27.899 -2.728 -26.456 1.00 70.44 113 GLY A CA 1
ATOM 882 C C . GLY A 1 113 ? 28.815 -3.817 -27.026 1.00 70.44 113 GLY A C 1
ATOM 883 O O . GLY A 1 113 ? 29.727 -3.512 -27.790 1.00 70.44 113 GLY A O 1
ATOM 884 N N . ARG A 1 114 ? 28.529 -5.100 -26.747 1.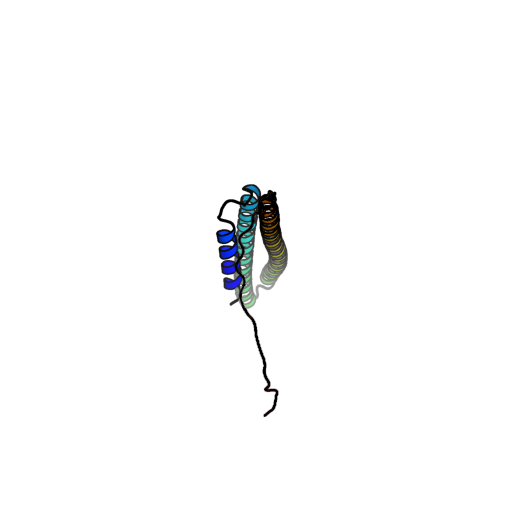00 69.31 114 ARG A N 1
ATOM 885 C CA . ARG A 1 114 ? 29.281 -6.234 -27.321 1.00 69.31 114 ARG A CA 1
ATOM 886 C C . ARG A 1 114 ? 29.173 -6.328 -28.842 1.00 69.31 114 ARG A C 1
ATOM 888 O O . ARG A 1 114 ? 30.156 -6.671 -29.482 1.00 69.31 114 ARG A O 1
ATOM 895 N N . ARG A 1 115 ? 28.014 -6.011 -29.430 1.00 62.03 115 ARG A N 1
ATOM 896 C CA . ARG A 1 115 ? 27.849 -6.006 -30.896 1.00 62.03 115 ARG A CA 1
ATOM 897 C C . ARG A 1 115 ? 28.629 -4.871 -31.565 1.00 62.03 115 ARG A C 1
ATOM 899 O O . ARG A 1 115 ? 29.209 -5.094 -32.616 1.00 62.03 115 ARG A O 1
ATOM 906 N N . ARG A 1 116 ? 28.702 -3.697 -30.927 1.00 58.53 116 ARG A N 1
ATOM 907 C CA . ARG A 1 116 ? 29.461 -2.532 -31.424 1.00 58.53 116 ARG A CA 1
ATOM 908 C C . ARG A 1 116 ? 30.988 -2.728 -31.381 1.00 58.53 116 ARG A C 1
ATOM 910 O O . ARG A 1 116 ? 31.700 -2.042 -32.098 1.00 58.53 116 ARG A O 1
ATOM 917 N N . GLY A 1 117 ? 31.492 -3.654 -30.561 1.00 53.75 117 GLY A N 1
ATOM 918 C CA . GLY A 1 117 ? 32.926 -3.947 -30.426 1.00 53.75 117 GLY A CA 1
ATOM 919 C C . GLY A 1 117 ? 33.502 -4.969 -31.418 1.00 53.75 117 GLY A C 1
ATOM 920 O O . GLY A 1 117 ? 34.697 -5.232 -31.353 1.00 53.75 117 GLY A O 1
ATOM 921 N N . VAL A 1 118 ? 32.688 -5.561 -32.303 1.00 51.22 118 VAL A N 1
ATOM 922 C CA . VAL A 1 118 ? 33.125 -6.627 -33.234 1.00 51.22 118 VAL A CA 1
ATOM 923 C C . VAL A 1 118 ? 33.394 -6.109 -34.660 1.00 51.22 118 VAL A C 1
ATOM 925 O O . VAL A 1 118 ? 34.048 -6.792 -35.433 1.00 51.22 118 VAL A O 1
ATOM 928 N N . GLU A 1 119 ? 33.014 -4.874 -35.003 1.00 47.16 119 GLU A N 1
ATOM 929 C CA . GLU A 1 119 ? 33.246 -4.277 -36.341 1.00 47.16 119 GLU A CA 1
ATOM 930 C C . GLU A 1 119 ? 34.578 -3.495 -36.461 1.00 47.16 119 GLU A C 1
ATOM 932 O O . GLU A 1 119 ? 34.731 -2.639 -37.327 1.00 47.16 119 GLU A O 1
ATOM 937 N N . GLY A 1 120 ? 35.555 -3.763 -35.585 1.00 47.28 120 GLY A N 1
ATOM 938 C CA . GLY A 1 120 ? 36.856 -3.072 -35.550 1.00 47.28 120 GLY A CA 1
ATOM 939 C C . GLY A 1 120 ? 38.080 -3.968 -35.766 1.00 47.28 120 GLY A C 1
ATOM 940 O O . GLY A 1 120 ? 39.185 -3.587 -35.385 1.00 47.28 120 GLY A O 1
ATOM 941 N N . SER A 1 121 ? 37.914 -5.180 -36.296 1.00 50.22 121 SER A N 1
ATOM 942 C CA . SER A 1 121 ? 39.035 -6.091 -36.577 1.00 50.22 121 SER A CA 1
ATOM 943 C C . SER A 1 121 ? 38.825 -6.852 -37.884 1.00 50.22 121 SER A C 1
ATOM 945 O O . SER A 1 121 ? 38.797 -8.074 -37.884 1.00 50.22 121 SER A O 1
ATOM 947 N N . ASP A 1 122 ? 38.700 -6.100 -38.976 1.00 47.38 122 ASP A N 1
ATOM 948 C CA . ASP A 1 122 ? 39.080 -6.545 -40.321 1.00 47.38 122 ASP A CA 1
ATOM 949 C C . ASP A 1 122 ? 40.231 -5.614 -40.749 1.00 47.38 122 ASP A C 1
ATOM 951 O O . ASP A 1 122 ? 40.070 -4.397 -40.817 1.00 47.38 122 ASP A O 1
ATOM 955 N N . ASP A 1 123 ? 41.478 -6.067 -40.683 1.00 50.88 123 ASP A N 1
ATOM 956 C CA . ASP A 1 123 ? 42.179 -6.836 -41.720 1.00 50.88 123 ASP A CA 1
ATOM 957 C C . ASP A 1 123 ? 43.149 -5.901 -42.464 1.00 50.88 123 ASP A C 1
ATOM 959 O O . ASP A 1 123 ? 42.863 -5.326 -43.510 1.00 50.88 123 ASP A O 1
ATOM 963 N N . SER A 1 124 ? 44.308 -5.679 -41.844 1.00 49.44 124 SER A N 1
ATOM 964 C CA . SER A 1 124 ? 45.473 -5.064 -42.483 1.00 49.44 124 SER A CA 1
ATOM 965 C C . SER A 1 124 ? 46.661 -6.014 -42.377 1.00 49.44 124 SER A C 1
ATOM 967 O O . SER A 1 124 ? 47.688 -5.724 -41.767 1.00 49.44 124 SER A O 1
ATOM 969 N N . ALA A 1 125 ? 46.493 -7.186 -42.987 1.00 63.25 125 ALA A N 1
ATOM 970 C CA . ALA A 1 125 ? 47.598 -7.983 -43.487 1.00 63.25 125 ALA A CA 1
ATOM 971 C C . ALA A 1 125 ? 47.794 -7.658 -44.977 1.00 63.25 125 ALA A C 1
ATOM 973 O O . ALA A 1 125 ? 47.162 -8.271 -45.829 1.00 63.25 125 ALA A O 1
ATOM 974 N N . ASP A 1 126 ? 48.669 -6.701 -45.295 1.00 54.09 126 ASP A N 1
ATOM 975 C CA . ASP A 1 126 ? 49.351 -6.690 -46.594 1.00 54.09 126 ASP A CA 1
ATOM 976 C C . ASP A 1 126 ? 50.729 -6.011 -46.502 1.00 54.09 126 ASP A C 1
ATOM 978 O O . ASP A 1 126 ? 50.979 -5.149 -45.660 1.00 54.09 126 ASP A O 1
ATOM 982 N N . ALA A 1 127 ? 51.626 -6.519 -47.336 1.00 53.66 127 ALA A N 1
ATOM 983 C CA . ALA A 1 127 ? 53.069 -6.645 -47.206 1.00 53.66 127 ALA A CA 1
ATOM 984 C C . ALA A 1 127 ? 53.901 -5.350 -47.332 1.00 53.66 127 ALA A C 1
ATOM 986 O O . ALA A 1 127 ? 53.489 -4.397 -47.981 1.00 53.66 127 ALA A O 1
ATOM 987 N N . THR A 1 128 ? 55.136 -5.367 -46.804 1.00 52.31 128 THR A N 1
ATOM 988 C CA . THR A 1 128 ? 56.351 -5.550 -47.633 1.00 52.31 128 THR A CA 1
ATOM 989 C C . THR A 1 128 ? 57.606 -5.723 -46.777 1.00 52.31 128 THR A C 1
ATOM 991 O O . THR A 1 128 ? 57.947 -4.889 -45.942 1.00 52.31 128 THR A O 1
ATOM 994 N N . ASP A 1 129 ? 58.260 -6.842 -47.055 1.00 61.38 129 ASP A N 1
ATOM 995 C CA . ASP A 1 129 ? 59.676 -7.165 -46.916 1.00 61.38 129 ASP A CA 1
ATOM 996 C C . ASP A 1 129 ? 60.553 -6.103 -47.615 1.00 61.38 129 ASP A C 1
ATOM 998 O O . ASP A 1 129 ? 60.291 -5.816 -48.781 1.00 61.38 129 ASP A O 1
ATOM 1002 N N . ASP A 1 130 ? 61.548 -5.511 -46.937 1.00 53.41 130 ASP A N 1
ATOM 1003 C CA . ASP A 1 130 ? 62.889 -5.325 -47.521 1.00 53.41 130 ASP A CA 1
ATOM 1004 C C . ASP A 1 130 ? 63.964 -4.895 -46.497 1.00 53.41 130 ASP A C 1
ATOM 1006 O O . ASP A 1 130 ? 63.714 -4.234 -45.489 1.00 53.41 130 ASP A O 1
ATOM 1010 N N . ASN A 1 131 ? 65.185 -5.314 -46.809 1.00 52.12 131 ASN A N 1
ATOM 1011 C CA . ASN A 1 131 ? 66.393 -5.434 -45.996 1.00 52.12 131 ASN A CA 1
ATOM 1012 C C . ASN A 1 131 ? 67.049 -4.121 -45.525 1.00 52.12 131 ASN A C 1
ATOM 1014 O O . ASN A 1 131 ? 67.156 -3.169 -46.295 1.00 52.12 131 ASN A O 1
ATOM 1018 N N . ALA A 1 132 ? 67.700 -4.153 -44.351 1.00 47.69 132 ALA A N 1
ATOM 1019 C CA . ALA A 1 132 ? 69.013 -3.518 -44.172 1.00 47.69 132 ALA A CA 1
ATOM 1020 C C . ALA A 1 132 ? 69.798 -4.107 -42.983 1.00 47.69 132 ALA A C 1
ATOM 1022 O O . ALA A 1 132 ? 69.465 -3.909 -41.816 1.00 47.69 132 ALA A O 1
ATOM 1023 N N . ASP A 1 133 ? 70.859 -4.814 -43.365 1.00 52.84 133 ASP A N 1
ATOM 1024 C CA . ASP A 1 133 ? 72.075 -5.195 -42.646 1.00 52.84 133 ASP A CA 1
ATOM 1025 C C . ASP A 1 133 ? 72.527 -4.286 -41.490 1.00 52.84 133 ASP A C 1
ATOM 1027 O O . ASP A 1 133 ? 72.504 -3.058 -41.578 1.00 52.84 133 ASP A O 1
ATOM 1031 N N . GLY A 1 134 ? 73.094 -4.913 -40.456 1.00 47.66 134 GLY A N 1
ATOM 1032 C CA . GLY A 1 134 ? 73.787 -4.210 -39.378 1.00 47.66 134 GLY A CA 1
ATOM 1033 C C . GLY A 1 134 ? 74.303 -5.129 -38.276 1.00 47.66 134 GLY A C 1
ATOM 1034 O O . GLY A 1 134 ? 73.875 -5.023 -37.131 1.00 47.66 134 GLY A O 1
ATOM 1035 N N . ALA A 1 135 ? 75.206 -6.045 -38.628 1.00 52.59 135 ALA A N 1
ATOM 1036 C CA . ALA A 1 135 ? 76.024 -6.808 -37.685 1.00 52.59 135 ALA A CA 1
ATOM 1037 C C . ALA A 1 135 ? 76.796 -5.887 -36.716 1.00 52.59 135 ALA A C 1
ATOM 1039 O O . ALA A 1 135 ? 77.272 -4.845 -37.157 1.00 52.59 135 ALA A O 1
ATOM 1040 N N . VAL A 1 136 ? 76.971 -6.284 -35.446 1.00 53.41 136 VAL A N 1
ATOM 1041 C CA . VAL A 1 136 ? 78.270 -6.718 -34.874 1.00 53.41 136 VAL A CA 1
ATOM 1042 C C . VAL A 1 136 ? 78.162 -7.138 -33.394 1.00 53.41 136 VAL A C 1
ATOM 1044 O O . VAL A 1 136 ? 77.526 -6.469 -32.585 1.00 53.41 136 VAL A O 1
ATOM 1047 N N . ASP A 1 137 ? 78.852 -8.245 -33.107 1.00 48.66 137 ASP A N 1
ATOM 1048 C CA . ASP A 1 137 ? 79.553 -8.661 -31.881 1.00 48.66 137 ASP A CA 1
ATOM 1049 C C . ASP A 1 137 ? 78.824 -8.832 -30.530 1.00 48.66 137 ASP A C 1
ATOM 1051 O O . ASP A 1 137 ? 78.643 -7.916 -29.732 1.00 48.66 137 ASP A O 1
ATOM 1055 N N . ALA A 1 138 ? 78.572 -10.111 -30.221 1.00 52.69 138 ALA A N 1
ATOM 1056 C CA . ALA A 1 138 ? 78.956 -10.743 -28.949 1.00 52.69 138 ALA A CA 1
ATOM 1057 C C . ALA A 1 138 ? 80.510 -10.839 -28.877 1.00 52.69 138 ALA A C 1
ATOM 1059 O O . ALA A 1 138 ? 81.124 -10.743 -29.940 1.00 52.69 138 ALA A O 1
ATOM 1060 N N . PRO A 1 139 ? 81.189 -11.088 -27.733 1.00 61.00 139 PRO A N 1
ATOM 1061 C CA . PRO A 1 139 ? 80.755 -11.925 -26.609 1.00 61.00 139 PRO A CA 1
ATOM 1062 C C . PRO A 1 139 ? 81.233 -11.323 -25.255 1.00 61.00 139 PRO A C 1
ATOM 1064 O O . PRO A 1 139 ? 81.518 -10.133 -25.202 1.00 61.00 139 PRO A O 1
ATOM 1067 N N . ASP A 1 140 ? 81.326 -11.942 -24.084 1.00 50.47 140 ASP A N 1
ATOM 1068 C CA . ASP A 1 140 ? 81.313 -13.304 -23.549 1.00 50.47 140 ASP A CA 1
ATOM 1069 C C . ASP A 1 140 ? 81.064 -13.136 -22.028 1.00 50.47 140 ASP A C 1
ATOM 1071 O O . ASP A 1 140 ? 81.303 -12.053 -21.497 1.00 50.47 140 ASP A O 1
ATOM 1075 N N . GLU A 1 141 ? 80.593 -14.206 -21.379 1.00 53.72 141 GLU A N 1
ATOM 1076 C CA . GLU A 1 141 ? 80.929 -14.692 -20.018 1.00 53.72 141 GLU A CA 1
ATOM 1077 C C . GLU A 1 141 ? 81.064 -13.669 -18.846 1.00 53.72 141 GLU A C 1
ATOM 1079 O O . GLU A 1 141 ? 81.717 -12.641 -18.907 1.00 53.72 141 GLU A O 1
ATOM 1084 N N . ASP A 1 142 ? 80.543 -13.886 -17.642 1.00 52.81 142 ASP A N 1
ATOM 1085 C CA . ASP A 1 142 ? 80.776 -15.067 -16.822 1.00 52.81 142 ASP A CA 1
ATOM 1086 C C . ASP A 1 142 ? 80.076 -14.898 -15.452 1.00 52.81 142 ASP A C 1
ATOM 1088 O O . ASP A 1 142 ? 79.868 -13.788 -14.961 1.00 52.81 142 ASP A O 1
ATOM 1092 N N . SER A 1 143 ? 79.760 -16.052 -14.865 1.00 53.47 143 SER A N 1
ATOM 1093 C CA . SER A 1 143 ? 79.760 -16.405 -13.440 1.00 53.47 143 SER A CA 1
ATOM 1094 C C . SER A 1 143 ? 79.152 -15.487 -12.364 1.00 53.47 143 SER A C 1
ATOM 1096 O O . SER A 1 143 ? 79.636 -14.416 -12.016 1.00 53.47 143 SER A O 1
ATOM 1098 N N . GLY A 1 144 ? 78.187 -16.057 -11.629 1.00 52.88 144 GLY A N 1
ATOM 1099 C CA . GLY A 1 144 ? 77.945 -15.648 -10.243 1.00 52.88 144 GLY A CA 1
ATOM 1100 C C . GLY A 1 144 ? 76.592 -16.050 -9.674 1.00 52.88 144 GLY A C 1
ATOM 1101 O O . GLY A 1 144 ? 75.719 -15.209 -9.510 1.00 52.88 144 GLY A O 1
ATOM 1102 N N . GLY A 1 145 ? 76.420 -17.337 -9.369 1.00 56.44 145 GLY A N 1
ATOM 1103 C CA . GLY A 1 145 ? 75.273 -17.863 -8.625 1.00 56.44 145 GLY A CA 1
ATOM 1104 C C . GLY A 1 145 ? 75.262 -17.500 -7.118 1.00 56.44 145 GLY A C 1
ATOM 1105 O O . GLY A 1 145 ? 75.780 -16.462 -6.722 1.00 56.44 145 GLY A O 1
ATOM 1106 N N . PRO A 1 146 ? 74.644 -18.328 -6.255 1.00 70.88 146 PRO A N 1
ATOM 1107 C CA . PRO A 1 146 ? 73.512 -17.925 -5.413 1.00 70.88 146 PRO A CA 1
ATOM 1108 C C . PRO A 1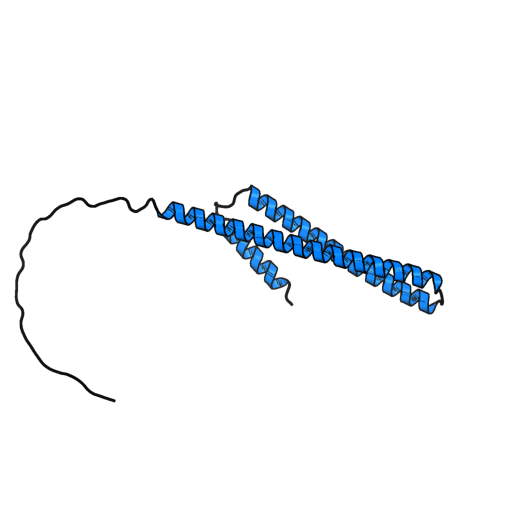 146 ? 73.856 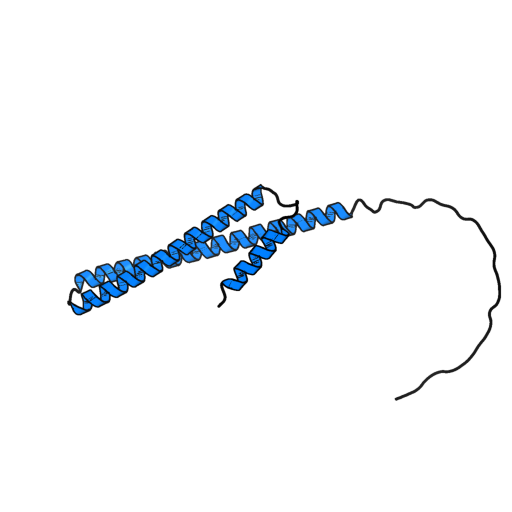-17.788 -3.911 1.00 70.88 146 PRO A C 1
ATOM 1110 O O . PRO A 1 146 ? 75.002 -17.964 -3.516 1.00 70.88 146 PRO A O 1
ATOM 1113 N N . SER A 1 147 ? 72.805 -17.639 -3.083 1.00 52.62 147 SER A N 1
ATOM 1114 C CA . SER A 1 147 ? 72.755 -17.721 -1.601 1.00 52.62 147 SER A CA 1
ATOM 1115 C C . SER A 1 147 ? 73.022 -16.418 -0.841 1.00 52.62 147 SER A C 1
ATOM 1117 O O . SER A 1 147 ? 73.892 -15.650 -1.208 1.00 52.62 147 SER A O 1
ATOM 1119 N N . ALA A 1 148 ? 72.390 -16.125 0.295 1.00 54.47 148 ALA A N 1
ATOM 1120 C CA . ALA A 1 148 ? 71.279 -16.725 1.033 1.00 54.47 148 ALA A CA 1
ATOM 1121 C C . ALA A 1 148 ? 70.929 -15.781 2.205 1.00 54.47 148 ALA A C 1
ATOM 1123 O O . ALA A 1 148 ? 71.798 -15.034 2.651 1.00 54.47 148 ALA A O 1
ATOM 1124 N N . ARG A 1 149 ? 69.726 -15.993 2.760 1.00 53.62 149 ARG A N 1
ATOM 1125 C CA . ARG A 1 149 ? 69.208 -15.578 4.082 1.00 53.62 149 ARG A CA 1
ATOM 1126 C C . ARG A 1 149 ? 68.684 -14.158 4.244 1.00 53.62 149 ARG A C 1
ATOM 1128 O O . ARG A 1 149 ? 69.472 -13.199 4.167 1.00 53.62 149 ARG A O 1
#

InterPro domains:
  IPR010978 Class I and II aminoacyl-tRNA synthetase, tRNA-binding arm [SSF46589] (26-104)
  IPR015866 Serine-tRNA synthetase, type1, N-terminal [PF02403] (24-105)
  IPR042103 Serine-tRNA synthetase, type1, N-terminal domain superfamily [G3DSA:1.10.287.40] (10-105)

Secondary structure (DSSP, 8-state):
--SHHHHHHHHHHHHHT-SS-S-HHHHHHHHHHHHHHHHHHHHHHHHHHHHHHHHHHHHHHHHHT-HHHHHHHHHHHHHHHHHHHHHHHHHHHHHHHHHHHHHHHHHHHHHHHHHHTSTT-----------------------------

Sequence (149 aa):
MSETRTLERHEGAVRVAGADDLSSEAVAELLALQSRKERLEARIDDIRRERSLQADCIGELKFQGEDAAVRTHEERMATLGEELTAVRERLETVETEIDRTLAAVVDARERAGRRRGVEGSDDSADATDDNADGAVDAPDEDSGGPSAR

pLDDT: mean 77.45, std 21.41, range [40.28, 98.44]